Protein AF-A0A673V2D2-F1 (afdb_monomer_lite)

Sequence (77 aa):
MPDEVNIDELLELEGEEERSRKIQGLLKSCKSPTEDFVQELLVKLRGLHKQPGLRQPSPSADSRLSPLQDPARTAPP

Radius of gyration: 26.57 Å; chains: 1; bounding box: 28×56×74 Å

Foldseek 3Di:
DQQDDDLQVLQPDPDLVVSLVVVCVSCVPPPDDCVVVSVVVSVVSVPDHDDPDPPPPPPPDDPPDDDDDDPDDDDDD

Structure (mmCIF, N/CA/C/O backbone):
data_AF-A0A673V2D2-F1
#
_entry.id   AF-A0A673V2D2-F1
#
loop_
_atom_site.group_PDB
_atom_site.id
_atom_site.type_symbol
_atom_site.label_atom_id
_atom_site.label_alt_id
_atom_site.label_comp_id
_atom_site.label_asym_id
_atom_site.label_entity_id
_atom_site.label_seq_id
_atom_site.pdbx_PDB_ins_code
_atom_site.Cartn_x
_atom_site.Cartn_y
_atom_site.Cartn_z
_atom_site.occupancy
_atom_site.B_iso_or_equiv
_atom_site.auth_seq_id
_atom_site.auth_comp_id
_atom_site.auth_asym_id
_atom_site.auth_atom_id
_atom_site.pdbx_PDB_model_num
ATOM 1 N N . MET A 1 1 ? -15.217 10.298 0.642 1.00 55.78 1 MET A N 1
ATOM 2 C CA . MET A 1 1 ? -14.467 9.353 -0.207 1.00 55.78 1 MET A CA 1
ATOM 3 C C . MET A 1 1 ? -13.685 8.464 0.737 1.00 55.78 1 MET A C 1
ATOM 5 O O . MET A 1 1 ? -13.243 9.003 1.747 1.00 55.78 1 MET A O 1
ATOM 9 N N . PRO A 1 2 ? -13.625 7.142 0.521 1.00 62.28 2 PRO A N 1
ATOM 10 C CA . PRO A 1 2 ? -12.713 6.305 1.292 1.00 62.28 2 PRO A CA 1
ATOM 11 C C . PRO A 1 2 ? -11.274 6.785 1.073 1.00 62.28 2 PRO A C 1
ATOM 13 O O . PRO A 1 2 ? -10.973 7.373 0.035 1.00 62.28 2 PRO A O 1
ATOM 16 N N . ASP A 1 3 ? -10.411 6.545 2.053 1.00 72.19 3 ASP A N 1
ATOM 17 C CA . ASP A 1 3 ? -8.985 6.809 1.913 1.00 72.19 3 ASP A CA 1
ATOM 18 C C . ASP A 1 3 ? -8.416 5.826 0.874 1.00 72.19 3 ASP A C 1
ATOM 20 O O . ASP A 1 3 ? -8.465 4.607 1.056 1.00 72.19 3 ASP A O 1
ATOM 24 N N . GLU A 1 4 ? -7.959 6.347 -0.263 1.00 82.25 4 GLU A N 1
ATOM 25 C CA . GLU A 1 4 ? -7.404 5.546 -1.356 1.00 82.25 4 GLU A CA 1
ATOM 26 C C . GLU A 1 4 ? -5.915 5.269 -1.113 1.00 82.25 4 GLU A C 1
ATOM 28 O O . GLU A 1 4 ? -5.155 6.144 -0.697 1.00 82.25 4 GLU A O 1
ATOM 33 N N . VAL A 1 5 ? -5.481 4.038 -1.390 1.00 86.62 5 VAL A N 1
ATOM 34 C CA . VAL A 1 5 ? -4.074 3.635 -1.275 1.00 86.62 5 VAL A CA 1
ATOM 35 C C . VAL A 1 5 ? -3.392 3.809 -2.629 1.00 86.62 5 VAL A C 1
ATOM 37 O O . VAL A 1 5 ? -3.761 3.149 -3.601 1.00 86.62 5 VAL A O 1
ATOM 40 N N . ASN A 1 6 ? -2.366 4.660 -2.695 1.00 89.25 6 ASN A N 1
ATOM 41 C CA . ASN A 1 6 ? -1.576 4.849 -3.909 1.00 89.25 6 ASN A CA 1
ATOM 42 C C . ASN A 1 6 ? -0.512 3.747 -4.053 1.00 89.25 6 ASN A C 1
ATOM 44 O O . ASN A 1 6 ? 0.479 3.721 -3.323 1.00 89.25 6 ASN A O 1
ATOM 48 N N . ILE A 1 7 ? -0.709 2.837 -5.010 1.00 92.06 7 ILE A N 1
ATOM 49 C CA . ILE A 1 7 ? 0.207 1.714 -5.251 1.00 92.06 7 ILE A CA 1
ATOM 50 C C . ILE A 1 7 ? 1.553 2.181 -5.811 1.00 92.06 7 ILE A C 1
ATOM 52 O O . ILE A 1 7 ? 2.581 1.646 -5.404 1.00 92.06 7 ILE A O 1
ATOM 56 N N . ASP A 1 8 ? 1.574 3.191 -6.683 1.00 90.56 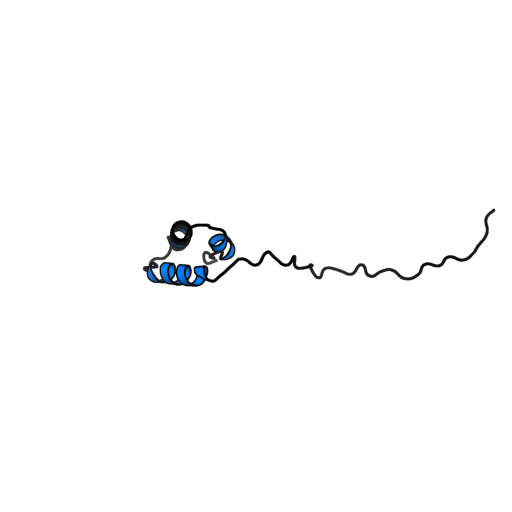8 ASP A N 1
ATOM 57 C CA . ASP A 1 8 ? 2.825 3.689 -7.268 1.00 90.56 8 ASP A CA 1
ATOM 58 C C . ASP A 1 8 ? 3.760 4.230 -6.183 1.00 90.56 8 ASP A C 1
ATOM 60 O O . ASP A 1 8 ? 4.952 3.935 -6.185 1.00 90.56 8 ASP A O 1
ATOM 64 N N . GLU A 1 9 ? 3.201 4.940 -5.202 1.00 90.50 9 GLU A N 1
ATOM 65 C CA . GLU A 1 9 ? 3.948 5.458 -4.055 1.00 90.50 9 GLU A CA 1
ATOM 66 C C . GLU A 1 9 ? 4.524 4.331 -3.186 1.00 90.50 9 GLU A C 1
ATOM 68 O O . GLU A 1 9 ? 5.644 4.445 -2.698 1.00 90.50 9 GLU A O 1
ATOM 73 N N . LEU A 1 10 ? 3.800 3.219 -3.011 1.00 93.62 10 LEU A N 1
ATOM 74 C CA . LEU A 1 10 ? 4.311 2.054 -2.279 1.00 93.62 10 LEU A CA 1
ATOM 75 C C . LEU A 1 10 ? 5.429 1.331 -3.043 1.00 93.62 10 LEU A C 1
ATOM 77 O O . LEU A 1 10 ? 6.347 0.801 -2.417 1.00 93.62 10 LEU A O 1
ATOM 81 N N . LEU A 1 11 ? 5.366 1.301 -4.376 1.00 92.75 11 LEU A N 1
ATOM 82 C CA . LEU A 1 11 ? 6.397 0.693 -5.223 1.00 92.75 11 LEU A CA 1
ATOM 83 C C . LEU A 1 11 ? 7.691 1.514 -5.268 1.00 92.75 11 LEU A C 1
ATOM 85 O O . LEU A 1 11 ? 8.756 0.936 -5.479 1.00 92.75 11 LEU A O 1
ATOM 89 N N . GLU A 1 12 ? 7.609 2.828 -5.048 1.00 91.12 12 GLU A N 1
ATOM 90 C CA . GLU A 1 12 ? 8.760 3.739 -4.988 1.00 91.12 12 GLU A CA 1
ATOM 91 C C . GLU A 1 12 ? 9.588 3.602 -3.699 1.00 91.12 12 GLU A C 1
ATOM 93 O O . GLU A 1 12 ? 10.755 3.984 -3.683 1.00 91.12 12 GLU A O 1
ATOM 98 N N . LEU A 1 13 ? 9.021 3.028 -2.634 1.00 92.00 13 LEU A N 1
ATOM 99 C CA . LEU A 1 13 ? 9.735 2.789 -1.375 1.00 92.00 13 LEU A CA 1
ATOM 100 C C . LEU A 1 13 ? 10.749 1.650 -1.536 1.00 92.00 13 LEU A C 1
ATOM 102 O O . LEU A 1 13 ? 10.404 0.581 -2.051 1.00 92.00 13 LEU A O 1
ATOM 106 N N . GLU A 1 14 ? 11.973 1.840 -1.041 1.00 86.06 14 GLU A N 1
ATOM 107 C CA . GLU A 1 14 ? 13.067 0.860 -1.164 1.00 86.06 14 GLU A CA 1
ATOM 108 C C . GLU A 1 14 ? 12.879 -0.359 -0.250 1.00 86.06 14 GLU A C 1
ATOM 110 O O . GLU A 1 14 ? 13.266 -1.474 -0.605 1.00 86.06 14 GLU A O 1
ATOM 115 N N . GLY A 1 15 ? 12.282 -0.162 0.929 1.00 89.81 15 GLY A N 1
ATOM 116 C CA . GLY A 1 15 ? 12.217 -1.175 1.980 1.00 89.81 15 GLY A CA 1
ATOM 117 C C . GLY A 1 15 ? 10.817 -1.726 2.229 1.00 89.81 15 GLY A C 1
ATOM 118 O O . GLY A 1 15 ? 9.845 -0.980 2.343 1.00 89.81 15 GLY A O 1
ATOM 119 N N . GLU A 1 16 ? 10.716 -3.040 2.436 1.00 91.19 16 GLU A N 1
ATOM 120 C CA . GLU A 1 16 ? 9.465 -3.676 2.867 1.00 91.19 16 GLU A CA 1
ATOM 121 C C . GLU A 1 16 ? 8.965 -3.135 4.215 1.00 91.19 16 GLU A C 1
ATOM 123 O O . GLU A 1 16 ? 7.768 -2.911 4.383 1.00 91.19 16 GLU A O 1
ATOM 128 N N . GLU A 1 17 ? 9.867 -2.856 5.159 1.00 92.62 17 GLU A N 1
ATOM 129 C CA . GLU A 1 17 ? 9.491 -2.254 6.442 1.00 92.62 17 GLU A CA 1
ATOM 130 C C . GLU A 1 17 ? 8.874 -0.862 6.273 1.00 92.62 17 GLU A C 1
ATOM 132 O O . GLU A 1 17 ? 7.924 -0.504 6.968 1.00 92.62 17 GLU A O 1
ATOM 137 N N . GLU A 1 18 ? 9.399 -0.065 5.343 1.00 94.44 18 GLU A N 1
ATOM 138 C CA . GLU A 1 18 ? 8.879 1.268 5.058 1.00 94.44 18 GLU A CA 1
ATOM 139 C C . GLU A 1 18 ? 7.500 1.192 4.399 1.00 94.44 18 GLU A C 1
ATOM 141 O O . GLU A 1 18 ? 6.572 1.879 4.833 1.00 94.44 18 GLU A O 1
ATOM 146 N N . ARG A 1 19 ? 7.337 0.280 3.431 1.00 94.62 19 ARG A N 1
ATOM 147 C CA . ARG A 1 19 ? 6.039 -0.048 2.822 1.00 94.62 19 ARG A CA 1
ATOM 148 C C . ARG A 1 19 ? 5.027 -0.471 3.883 1.00 94.62 19 ARG A C 1
ATOM 150 O O . ARG A 1 19 ? 3.921 0.058 3.907 1.00 94.62 19 ARG A O 1
ATOM 157 N N . SER A 1 20 ? 5.422 -1.357 4.797 1.00 93.69 20 SER A N 1
ATOM 158 C CA . SER A 1 20 ? 4.576 -1.836 5.894 1.00 93.69 20 SER A CA 1
ATOM 159 C C . SER A 1 20 ? 4.101 -0.690 6.789 1.00 93.69 20 SER A C 1
ATOM 161 O O . SER A 1 20 ? 2.901 -0.534 7.015 1.00 93.69 20 SER A O 1
ATOM 163 N N . ARG A 1 21 ? 5.020 0.184 7.228 1.00 93.62 21 ARG A N 1
ATOM 164 C CA . ARG A 1 21 ? 4.680 1.363 8.042 1.00 93.62 21 ARG A CA 1
ATOM 165 C C . ARG A 1 21 ? 3.728 2.312 7.316 1.00 93.62 21 ARG A C 1
ATOM 167 O O . ARG A 1 21 ? 2.795 2.823 7.933 1.00 93.62 21 ARG A O 1
ATOM 174 N N . LYS A 1 22 ? 3.940 2.539 6.017 1.00 93.19 22 LYS A N 1
ATOM 175 C CA . LYS A 1 22 ? 3.076 3.399 5.199 1.00 93.19 22 LYS A CA 1
ATOM 176 C C . LYS A 1 22 ? 1.663 2.824 5.084 1.00 93.19 22 LYS A C 1
ATOM 178 O O . LYS A 1 22 ? 0.700 3.540 5.340 1.00 93.19 22 LYS A O 1
ATOM 183 N N . ILE A 1 23 ? 1.544 1.528 4.788 1.00 92.94 23 ILE A N 1
ATOM 184 C CA . ILE A 1 23 ? 0.258 0.821 4.702 1.00 92.94 23 ILE A CA 1
ATOM 185 C C . ILE A 1 23 ? -0.470 0.861 6.053 1.00 92.94 23 ILE A C 1
ATOM 187 O O . ILE A 1 23 ? -1.640 1.225 6.098 1.00 92.94 23 ILE A O 1
ATOM 191 N N . GLN A 1 24 ? 0.214 0.577 7.166 1.00 91.56 24 GLN A N 1
ATOM 192 C CA . GLN A 1 24 ? -0.395 0.679 8.499 1.00 91.56 24 GLN A CA 1
ATOM 193 C C . GLN A 1 24 ? -0.855 2.105 8.832 1.00 91.56 24 GLN A C 1
ATOM 195 O O . GLN A 1 24 ? -1.903 2.289 9.447 1.00 91.56 24 GLN A O 1
ATOM 200 N N . GLY A 1 25 ? -0.106 3.126 8.403 1.00 91.19 25 GLY A N 1
ATOM 201 C CA . GLY A 1 25 ? -0.502 4.526 8.556 1.00 91.19 25 GLY A CA 1
ATOM 202 C C . GLY A 1 25 ? -1.795 4.862 7.808 1.00 91.19 25 GLY A C 1
ATOM 203 O O . GLY A 1 25 ? -2.660 5.532 8.369 1.00 91.19 25 GLY A O 1
ATOM 204 N N . LEU A 1 26 ? -1.947 4.352 6.581 1.00 90.81 26 LEU A N 1
ATOM 205 C CA . LEU A 1 26 ? -3.158 4.517 5.764 1.00 90.81 26 LEU A CA 1
ATOM 206 C C . LEU A 1 26 ? -4.361 3.782 6.368 1.00 90.81 26 LEU A C 1
ATOM 208 O O . LEU A 1 26 ? -5.479 4.284 6.348 1.00 90.81 26 LEU A O 1
ATOM 212 N N . LEU A 1 27 ? -4.124 2.614 6.962 1.00 90.25 27 LEU A N 1
ATOM 213 C CA . LEU A 1 27 ? -5.161 1.784 7.572 1.00 90.25 27 LEU A CA 1
ATOM 214 C C . LEU A 1 27 ? -5.440 2.128 9.042 1.00 90.25 27 LEU A C 1
ATOM 216 O O . LEU A 1 27 ? -6.253 1.471 9.684 1.00 90.25 27 LEU A O 1
ATOM 220 N N . LYS A 1 28 ? -4.818 3.174 9.597 1.00 87.56 28 LYS A N 1
ATOM 221 C CA . LYS A 1 28 ? -4.956 3.548 11.016 1.00 87.56 28 LYS A CA 1
ATOM 222 C C . LYS A 1 28 ? -6.404 3.830 11.439 1.00 87.56 28 LYS A C 1
ATOM 224 O O . LYS A 1 28 ? -6.755 3.654 12.603 1.00 87.56 28 LYS A O 1
ATOM 229 N N . SER A 1 29 ? -7.238 4.286 10.506 1.00 86.25 29 SER A N 1
ATOM 230 C CA . SER A 1 29 ? -8.660 4.570 10.734 1.00 86.25 29 SER A CA 1
ATOM 231 C C . SER A 1 29 ? -9.543 3.313 10.705 1.00 86.25 29 SER A C 1
ATOM 233 O O . SER A 1 29 ? -10.721 3.377 11.070 1.00 86.25 29 SER A O 1
ATOM 235 N N . CYS A 1 30 ? -9.006 2.167 10.274 1.00 88.50 30 CYS A N 1
ATOM 236 C CA . CYS A 1 30 ? -9.728 0.903 10.246 1.00 88.50 30 CYS A CA 1
ATOM 237 C C . CYS A 1 30 ? -9.956 0.387 11.673 1.00 88.50 30 CYS A C 1
ATOM 239 O O . CYS A 1 30 ? -9.059 0.376 12.510 1.00 88.50 30 CYS A O 1
ATOM 241 N N . 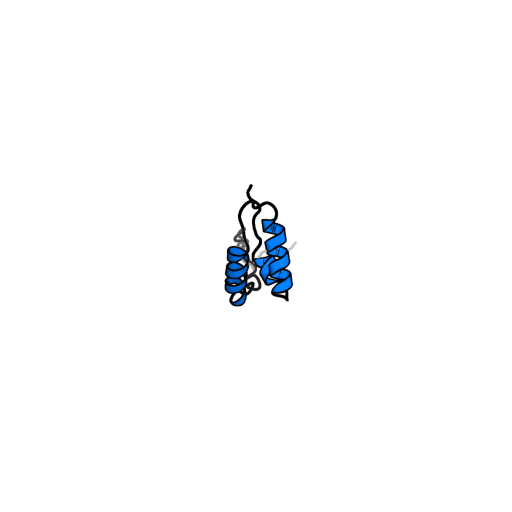LYS A 1 31 ? -11.186 -0.056 11.954 1.00 84.62 31 LYS A N 1
ATOM 242 C CA . LYS A 1 31 ? -11.572 -0.615 13.264 1.00 84.62 31 LYS A CA 1
ATOM 243 C C . LYS A 1 31 ? -11.374 -2.131 13.362 1.00 84.62 31 LYS A C 1
ATOM 245 O O . LYS A 1 31 ? -11.565 -2.699 14.432 1.00 84.62 31 LYS A O 1
ATOM 250 N N . SER A 1 32 ? -11.060 -2.781 12.246 1.00 87.62 32 SER A N 1
ATOM 251 C CA . SER A 1 32 ? -10.753 -4.207 12.152 1.00 87.62 32 SER A CA 1
ATOM 252 C C . SER A 1 32 ? -9.239 -4.430 12.177 1.00 87.62 32 SER A C 1
ATOM 254 O O . SER A 1 32 ? -8.505 -3.528 11.771 1.00 87.62 32 SER A O 1
ATOM 256 N N . PRO A 1 33 ? -8.765 -5.619 12.589 1.00 90.38 33 PRO A N 1
ATOM 257 C CA . PRO A 1 33 ? -7.372 -6.000 12.378 1.00 90.38 33 PRO A CA 1
ATOM 258 C C . PRO A 1 33 ? -7.033 -5.930 10.885 1.00 90.38 33 PRO A C 1
ATOM 260 O O . PRO A 1 33 ? -7.874 -6.231 10.032 1.00 90.38 33 PRO A O 1
ATOM 263 N N . THR A 1 34 ? -5.819 -5.490 10.573 1.00 93.38 34 THR A N 1
ATOM 264 C CA . THR A 1 34 ? -5.360 -5.275 9.188 1.00 93.38 34 THR A CA 1
ATOM 265 C C . THR A 1 34 ? -4.039 -5.966 8.888 1.00 93.38 34 THR A C 1
ATOM 267 O O . THR A 1 34 ? -3.581 -5.924 7.753 1.00 93.38 34 THR A O 1
ATOM 270 N N . GLU A 1 35 ? -3.453 -6.647 9.868 1.00 92.69 35 GLU A N 1
ATOM 271 C CA . GLU A 1 35 ? -2.156 -7.314 9.802 1.00 92.69 35 GLU A CA 1
ATOM 272 C C . GLU A 1 35 ? -2.079 -8.294 8.625 1.00 92.69 35 GLU A C 1
ATOM 274 O O . GLU A 1 35 ? -1.150 -8.208 7.821 1.00 92.69 35 GLU A O 1
ATOM 279 N N . ASP A 1 36 ? -3.095 -9.146 8.461 1.00 94.19 36 ASP A N 1
ATOM 280 C CA . ASP A 1 36 ? -3.169 -10.105 7.351 1.00 94.19 36 ASP A CA 1
ATOM 281 C C . ASP A 1 36 ? -3.246 -9.394 5.994 1.00 94.19 36 ASP A C 1
ATOM 283 O O . ASP A 1 36 ? -2.559 -9.770 5.043 1.00 94.19 36 ASP A O 1
ATOM 287 N N . PHE A 1 37 ? -4.030 -8.314 5.912 1.00 92.38 37 PHE A N 1
ATOM 288 C CA . PHE A 1 37 ? -4.148 -7.506 4.700 1.00 92.38 37 PHE A CA 1
ATOM 289 C C . PHE A 1 37 ? -2.824 -6.816 4.352 1.00 92.38 37 PHE A C 1
ATOM 291 O O . PHE A 1 37 ? -2.413 -6.823 3.191 1.00 92.38 37 PHE A O 1
ATOM 298 N N . VAL A 1 38 ? -2.133 -6.247 5.346 1.00 93.56 38 VAL A N 1
ATOM 299 C CA . VAL A 1 38 ?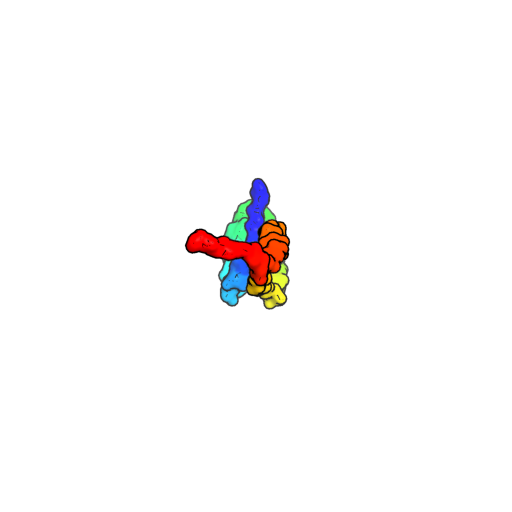 -0.813 -5.632 5.156 1.00 93.56 38 VAL A CA 1
ATOM 300 C C . VAL A 1 38 ? 0.174 -6.678 4.647 1.00 93.56 38 VAL A C 1
ATOM 302 O O . VAL A 1 38 ? 0.873 -6.428 3.666 1.00 93.56 38 VAL A O 1
ATOM 305 N N . GLN A 1 39 ? 0.203 -7.862 5.259 1.00 95.12 39 GLN A N 1
ATOM 306 C CA . GLN A 1 39 ? 1.103 -8.940 4.862 1.00 95.12 39 GLN A CA 1
ATOM 307 C C . GLN A 1 39 ? 0.834 -9.403 3.424 1.00 95.12 39 GLN A C 1
ATOM 309 O O . GLN A 1 39 ? 1.771 -9.530 2.633 1.00 95.12 39 GLN A O 1
ATOM 314 N N . GLU A 1 40 ? -0.434 -9.614 3.063 1.00 95.44 40 GLU A N 1
ATOM 315 C CA . GLU A 1 40 ? -0.830 -10.034 1.718 1.00 95.44 40 GLU A CA 1
ATOM 316 C C . GLU A 1 40 ? -0.499 -8.963 0.668 1.00 95.44 40 GLU A C 1
ATOM 318 O O . GLU A 1 40 ? 0.009 -9.277 -0.413 1.00 95.44 40 GLU A O 1
ATOM 323 N N . LEU A 1 41 ? -0.734 -7.688 0.989 1.00 94.56 41 LEU A N 1
ATOM 324 C CA . LEU A 1 41 ? -0.411 -6.576 0.104 1.00 94.56 41 LEU A CA 1
ATOM 325 C C . LEU A 1 41 ? 1.100 -6.479 -0.138 1.00 94.56 41 LEU A C 1
ATOM 327 O O . LEU A 1 41 ? 1.522 -6.353 -1.285 1.00 94.56 41 LEU A O 1
ATOM 331 N N . LEU A 1 42 ? 1.925 -6.610 0.903 1.00 94.31 42 LEU A N 1
ATOM 332 C CA . LEU A 1 42 ? 3.385 -6.617 0.762 1.00 94.31 42 LEU A CA 1
ATOM 333 C C . LEU A 1 42 ? 3.866 -7.749 -0.150 1.00 94.31 42 LEU A C 1
ATOM 335 O O . LEU A 1 42 ? 4.684 -7.509 -1.037 1.00 94.31 42 LEU A O 1
ATOM 339 N N . VAL A 1 43 ? 3.314 -8.957 0.005 1.00 94.69 43 VAL A N 1
ATOM 340 C CA . VAL A 1 43 ? 3.635 -10.097 -0.869 1.00 94.69 43 VAL A CA 1
ATOM 341 C C . VAL A 1 43 ? 3.282 -9.788 -2.325 1.00 94.69 43 VAL A C 1
ATOM 343 O O . VAL A 1 43 ? 4.100 -10.032 -3.213 1.00 94.69 43 VAL A O 1
ATOM 346 N N . LYS A 1 44 ? 2.109 -9.196 -2.581 1.00 93.31 44 LYS A N 1
ATOM 347 C CA . LYS A 1 44 ? 1.693 -8.789 -3.934 1.00 93.31 44 LYS A CA 1
ATOM 348 C C . LYS A 1 44 ? 2.608 -7.712 -4.527 1.00 93.31 44 LYS A C 1
ATOM 350 O O . LYS A 1 44 ? 2.902 -7.764 -5.718 1.00 93.31 44 LYS A O 1
ATOM 355 N N . LEU A 1 45 ? 3.106 -6.778 -3.715 1.00 93.00 45 LEU A N 1
ATOM 356 C CA . LEU A 1 45 ? 3.995 -5.699 -4.163 1.00 93.00 45 LEU A CA 1
ATOM 357 C C . LEU A 1 45 ? 5.406 -6.176 -4.539 1.00 93.00 45 LEU A C 1
ATOM 359 O O . LEU A 1 45 ? 6.058 -5.521 -5.346 1.00 93.00 45 LEU A O 1
ATOM 363 N N . ARG A 1 46 ? 5.893 -7.306 -4.007 1.00 89.38 46 ARG A N 1
ATOM 364 C CA . ARG A 1 46 ? 7.245 -7.823 -4.317 1.00 89.38 46 ARG A CA 1
ATOM 365 C C . ARG A 1 46 ? 7.460 -8.136 -5.802 1.00 89.38 46 ARG A C 1
ATOM 367 O O . ARG A 1 46 ? 8.588 -8.057 -6.275 1.00 89.38 46 ARG A O 1
ATOM 374 N N . GLY A 1 47 ? 6.403 -8.507 -6.524 1.00 84.75 47 GLY A N 1
ATOM 375 C CA . GLY A 1 47 ? 6.459 -8.821 -7.958 1.00 84.75 47 GLY A CA 1
ATOM 376 C C . GLY A 1 47 ? 6.061 -7.664 -8.874 1.00 84.75 47 GLY A C 1
ATOM 377 O O . GLY A 1 47 ? 6.115 -7.807 -10.094 1.00 84.75 47 GLY A O 1
ATOM 378 N N . LEU A 1 48 ? 5.637 -6.536 -8.305 1.00 89.69 48 LEU A N 1
ATOM 379 C CA . LEU A 1 48 ? 5.167 -5.380 -9.054 1.00 89.69 48 LEU A CA 1
ATOM 380 C C . LEU A 1 48 ? 6.298 -4.363 -9.201 1.00 89.69 48 LEU A C 1
ATOM 382 O O . LEU A 1 48 ? 7.052 -4.098 -8.269 1.00 89.69 48 LEU A O 1
ATOM 386 N N . HIS A 1 49 ? 6.402 -3.775 -10.387 1.00 83.62 49 HIS A N 1
ATOM 387 C CA . HIS A 1 49 ? 7.267 -2.633 -10.641 1.00 83.62 49 HIS A CA 1
ATOM 388 C C . HIS A 1 49 ? 6.445 -1.523 -11.275 1.00 83.62 49 HIS A C 1
ATOM 390 O O . HIS A 1 49 ? 5.549 -1.774 -12.086 1.00 83.62 49 HIS A O 1
ATOM 396 N N . LYS A 1 50 ? 6.766 -0.281 -10.924 1.00 82.94 50 LYS A N 1
ATOM 397 C CA . LYS A 1 50 ? 6.185 0.872 -11.591 1.00 82.94 50 LYS A CA 1
ATOM 398 C C . LYS A 1 50 ? 6.702 0.894 -13.027 1.00 82.94 50 LYS A C 1
ATOM 400 O O . LYS A 1 50 ? 7.910 0.948 -13.256 1.00 82.94 50 LYS A O 1
ATOM 405 N N . GLN A 1 51 ? 5.798 0.824 -13.999 1.00 78.06 51 GLN A N 1
ATOM 406 C CA . GLN A 1 51 ? 6.176 1.028 -15.392 1.00 78.06 51 GLN A CA 1
ATOM 407 C C . GLN A 1 51 ? 6.673 2.476 -15.524 1.00 78.06 51 GLN A C 1
ATOM 409 O O . GLN A 1 51 ? 5.936 3.393 -15.145 1.00 78.06 51 GLN A O 1
ATOM 414 N N . PRO A 1 52 ? 7.903 2.720 -16.017 1.00 68.94 52 PRO A N 1
ATOM 415 C CA . PRO A 1 52 ? 8.330 4.071 -16.344 1.00 68.94 52 PRO A CA 1
ATOM 416 C C . PRO A 1 52 ? 7.345 4.568 -17.391 1.00 68.94 52 PRO A C 1
ATOM 418 O O . PRO A 1 52 ? 7.269 3.999 -18.479 1.00 68.94 52 PRO A O 1
ATOM 421 N N . GLY A 1 53 ? 6.503 5.528 -16.996 1.00 66.12 53 GLY A N 1
ATOM 422 C CA . GLY A 1 53 ? 5.304 5.868 -17.742 1.00 66.12 53 GLY A CA 1
ATOM 423 C C . GLY A 1 53 ? 5.629 6.009 -19.220 1.00 66.12 53 GLY A C 1
ATOM 424 O O . GLY A 1 53 ? 6.416 6.878 -19.602 1.00 66.12 53 GLY A O 1
ATOM 425 N N . LEU A 1 54 ? 5.019 5.167 -20.060 1.00 59.62 54 LEU A N 1
ATOM 426 C CA . LEU A 1 54 ? 4.771 5.567 -21.435 1.00 59.62 54 LEU A CA 1
ATOM 427 C C . LEU A 1 54 ? 4.085 6.915 -21.282 1.00 59.62 54 LEU A C 1
ATOM 429 O O . LEU A 1 54 ? 2.974 6.963 -20.751 1.00 59.62 54 LEU A O 1
ATOM 433 N N . ARG A 1 55 ? 4.785 8.004 -21.631 1.00 56.03 55 ARG A N 1
ATOM 434 C CA . ARG A 1 55 ? 4.162 9.311 -21.811 1.00 56.03 55 ARG A CA 1
ATOM 435 C C . ARG A 1 55 ? 2.945 9.013 -22.656 1.00 56.03 55 ARG A C 1
ATOM 437 O O . ARG A 1 55 ? 3.118 8.703 -23.828 1.00 56.03 55 ARG A O 1
ATOM 444 N N . GLN A 1 56 ? 1.762 8.996 -22.050 1.00 53.84 56 GLN A N 1
ATOM 445 C CA . GLN A 1 56 ? 0.525 8.882 -22.792 1.00 53.84 56 GLN A CA 1
ATOM 446 C C . GLN A 1 56 ? 0.600 10.082 -23.730 1.00 53.84 56 GLN A C 1
ATOM 448 O O . GLN A 1 56 ? 0.625 11.212 -23.227 1.00 53.84 56 GLN A O 1
ATOM 453 N N . PRO A 1 57 ? 0.779 9.900 -25.053 1.00 51.22 5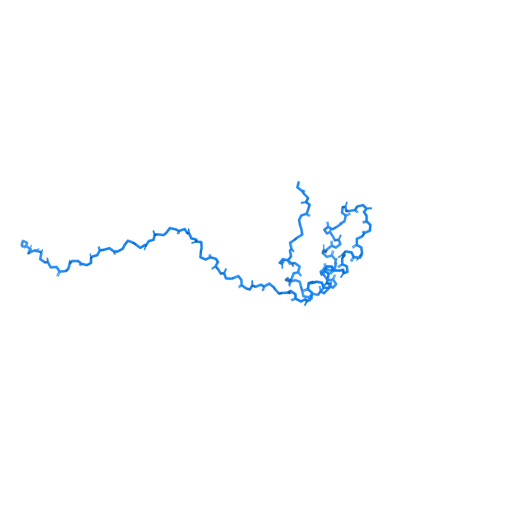7 PRO A N 1
ATOM 454 C CA . PRO A 1 57 ? 0.581 11.024 -25.929 1.00 51.22 57 PRO A CA 1
ATOM 455 C C . PRO A 1 57 ? -0.904 11.304 -25.768 1.00 51.22 57 PRO A C 1
ATOM 457 O O . PRO A 1 57 ? -1.730 10.511 -26.216 1.00 51.22 57 PRO A O 1
ATOM 460 N N . SER A 1 58 ? -1.241 12.351 -25.013 1.00 50.97 58 SER A N 1
ATOM 461 C CA . SER A 1 58 ? -2.612 12.826 -24.933 1.00 50.97 58 SER A CA 1
ATOM 462 C C . SER A 1 58 ? -3.131 12.861 -26.369 1.00 50.97 58 SER A C 1
ATOM 464 O O . SER A 1 58 ? -2.493 13.513 -27.203 1.00 50.97 58 SER A O 1
ATOM 466 N N . PRO A 1 59 ? -4.222 12.156 -26.711 1.00 58.44 59 PRO A N 1
ATOM 467 C CA . PRO A 1 59 ? -4.833 12.275 -28.022 1.00 58.44 59 PRO A CA 1
ATOM 468 C C . PRO A 1 59 ? -5.600 13.598 -28.046 1.00 58.44 59 PRO A C 1
ATOM 470 O O . PRO A 1 59 ? -6.820 13.636 -28.142 1.00 58.44 59 PRO A O 1
ATOM 473 N N . SER A 1 60 ? -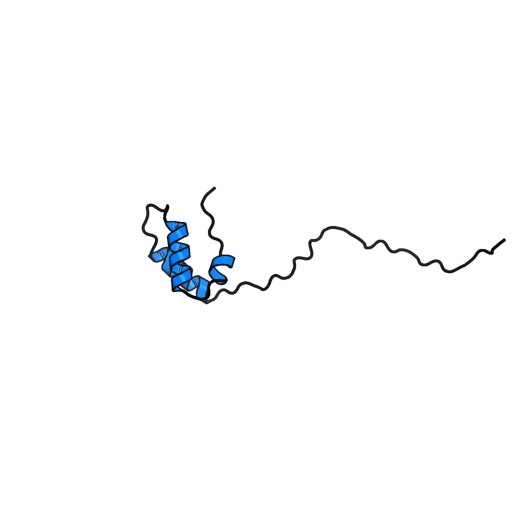4.872 14.699 -27.897 1.00 55.75 60 SER A N 1
ATOM 474 C CA . SER A 1 60 ? -5.393 16.043 -28.030 1.00 55.75 60 SER A CA 1
ATOM 475 C C . SER A 1 60 ? -4.790 16.626 -29.290 1.00 55.75 60 SER A C 1
ATOM 477 O O . SER A 1 60 ? -3.671 17.127 -29.296 1.00 55.75 60 SER A O 1
ATOM 479 N N . ALA A 1 61 ? -5.612 16.525 -30.329 1.00 53.25 61 ALA A N 1
ATOM 480 C CA . ALA A 1 61 ? -5.704 17.453 -31.437 1.00 53.25 61 ALA A CA 1
ATOM 481 C C . ALA A 1 61 ? -4.479 17.538 -32.358 1.00 53.25 61 ALA A C 1
ATOM 483 O O . ALA A 1 61 ? -3.534 18.292 -32.156 1.00 53.25 61 ALA A O 1
ATOM 484 N N . ASP A 1 62 ? -4.578 16.791 -33.454 1.00 55.78 62 ASP A N 1
ATOM 485 C CA . ASP A 1 62 ? -4.751 17.437 -34.754 1.00 55.78 62 ASP A CA 1
ATOM 486 C C . ASP A 1 62 ? -3.909 18.711 -34.973 1.00 55.78 62 ASP A C 1
ATOM 488 O O . ASP A 1 62 ? -4.341 19.848 -34.814 1.00 55.78 62 ASP A O 1
ATOM 492 N N . SER A 1 63 ? -2.654 18.513 -35.354 1.00 55.00 63 SER A N 1
ATOM 493 C CA . SER A 1 63 ? -1.936 19.472 -36.197 1.00 55.00 63 SER A CA 1
ATOM 494 C C . SER A 1 63 ? -1.326 18.716 -37.368 1.00 55.00 63 SER A C 1
ATOM 496 O O . SER A 1 63 ? -0.143 18.810 -37.673 1.00 55.00 63 SER A O 1
ATOM 498 N N . ARG A 1 64 ? -2.168 17.917 -38.033 1.00 56.53 64 ARG A N 1
ATOM 499 C CA . ARG A 1 64 ? -1.953 17.501 -39.420 1.00 56.53 64 ARG A CA 1
ATOM 500 C C . ARG A 1 64 ? -2.693 18.474 -40.333 1.00 56.53 64 ARG A C 1
ATOM 502 O O . ARG A 1 64 ? -3.558 18.076 -41.099 1.00 56.53 64 ARG A O 1
ATOM 509 N N . LEU A 1 65 ? -2.332 19.752 -40.275 1.00 53.69 65 LEU A N 1
ATOM 510 C CA . LEU A 1 65 ? -2.662 20.691 -41.342 1.00 53.69 65 LEU A CA 1
ATOM 511 C C . LEU A 1 65 ? -1.363 21.125 -42.008 1.00 53.69 65 LEU A C 1
ATOM 513 O O . LEU A 1 65 ? -0.762 22.147 -41.701 1.00 53.69 65 LEU A O 1
ATOM 517 N N . SER A 1 66 ? -0.920 20.301 -42.946 1.00 51.56 66 SER A N 1
ATOM 518 C CA . SER A 1 66 ? -0.143 20.791 -44.073 1.00 51.56 66 SER A CA 1
ATOM 519 C C . SER A 1 66 ? -0.825 20.292 -45.335 1.00 51.56 66 SER A C 1
ATOM 521 O O . SER A 1 66 ? -0.797 19.091 -45.605 1.00 51.56 66 SER A O 1
ATOM 523 N N . PRO A 1 67 ? -1.415 21.199 -46.120 1.00 54.22 67 PRO A N 1
ATOM 524 C CA . PRO A 1 67 ? -1.485 20.994 -47.546 1.00 54.22 67 PRO A CA 1
ATOM 525 C C . PRO A 1 67 ? -0.763 22.125 -48.286 1.00 54.22 67 PRO A C 1
ATOM 527 O O . PRO A 1 67 ? -1.043 23.302 -48.096 1.00 54.22 67 PRO A O 1
ATOM 530 N N . LEU A 1 68 ? 0.114 21.678 -49.182 1.00 51.22 68 LEU A N 1
ATOM 531 C CA . LEU A 1 68 ? 0.703 22.376 -50.322 1.00 51.22 68 LEU A CA 1
ATOM 532 C C . LEU A 1 68 ? 1.746 23.471 -50.059 1.00 51.22 68 LEU A C 1
ATOM 534 O O . LEU A 1 68 ? 1.463 24.640 -49.824 1.00 51.22 68 LEU A O 1
ATOM 538 N N . GLN A 1 69 ? 2.991 23.064 -50.301 1.00 55.78 69 GLN A N 1
ATOM 539 C CA . GLN A 1 69 ? 3.933 23.888 -51.044 1.00 55.78 69 GLN A CA 1
ATOM 540 C C . GLN A 1 69 ? 3.322 24.182 -52.425 1.00 55.78 69 GLN A C 1
ATOM 542 O O . GLN A 1 69 ? 3.029 23.242 -53.162 1.00 55.78 69 GLN A O 1
ATOM 547 N N . ASP A 1 70 ? 3.169 25.453 -52.784 1.00 49.53 70 ASP A N 1
ATOM 548 C CA . ASP A 1 70 ? 3.101 25.874 -54.184 1.00 49.53 70 ASP A CA 1
ATOM 549 C C . ASP A 1 70 ? 4.305 26.787 -54.455 1.00 49.53 70 ASP A C 1
ATOM 551 O O . ASP A 1 70 ? 4.310 27.950 -54.040 1.00 49.53 70 ASP A O 1
ATOM 555 N N . PRO A 1 71 ? 5.391 26.266 -55.052 1.00 54.47 71 PRO A N 1
ATOM 556 C CA . PRO A 1 71 ? 6.505 27.079 -55.485 1.00 54.47 71 PRO A CA 1
ATOM 557 C C . PRO A 1 71 ? 6.372 27.356 -56.988 1.00 54.47 71 PRO A C 1
ATOM 559 O O . PRO A 1 71 ? 7.177 26.850 -57.763 1.00 54.47 71 PRO A O 1
ATOM 562 N N . ALA A 1 72 ? 5.390 28.145 -57.445 1.00 52.41 72 ALA A N 1
ATOM 563 C CA . ALA A 1 72 ? 5.462 28.728 -58.790 1.00 52.41 72 ALA A CA 1
ATOM 564 C C . ALA A 1 72 ? 4.578 29.975 -59.026 1.00 52.41 72 ALA A C 1
ATOM 566 O O . ALA A 1 72 ? 3.362 29.886 -59.108 1.00 52.41 72 ALA A O 1
ATOM 567 N N . ARG A 1 73 ? 5.252 31.090 -59.375 1.00 52.47 73 ARG A N 1
ATOM 568 C CA . ARG A 1 73 ? 4.779 32.258 -60.168 1.00 52.47 73 ARG A CA 1
ATOM 569 C C . ARG A 1 73 ? 3.790 33.211 -59.465 1.00 52.47 73 ARG A C 1
ATOM 571 O O . ARG A 1 73 ? 2.631 32.896 -59.254 1.00 52.47 73 ARG A O 1
ATOM 578 N N . THR A 1 74 ? 4.143 34.481 -59.240 1.00 50.91 74 THR A N 1
ATOM 579 C CA . THR A 1 74 ? 4.171 35.514 -60.301 1.00 50.91 74 THR A CA 1
ATOM 580 C C . THR A 1 74 ? 4.959 36.772 -59.864 1.00 50.91 74 THR A C 1
ATOM 582 O O . THR A 1 74 ? 5.006 37.101 -58.687 1.00 50.91 74 THR A O 1
ATOM 585 N N . ALA A 1 75 ? 5.586 37.398 -60.867 1.00 46.66 75 ALA A N 1
ATOM 586 C CA . ALA A 1 75 ? 6.588 38.476 -60.978 1.00 46.66 75 ALA A CA 1
ATOM 587 C C . ALA A 1 75 ? 6.515 39.754 -60.082 1.00 46.66 75 ALA A C 1
ATOM 589 O O . ALA A 1 75 ? 5.455 40.056 -59.537 1.00 46.66 75 ALA A O 1
ATOM 590 N N . PRO A 1 76 ? 7.630 40.529 -59.984 1.00 53.19 76 PRO A N 1
ATOM 591 C CA . PRO A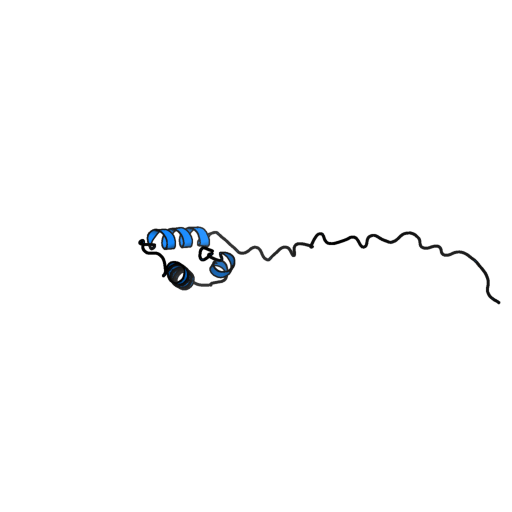 1 76 ? 7.767 41.737 -59.153 1.00 53.19 76 PRO A CA 1
ATOM 592 C C . PRO A 1 76 ? 7.370 43.040 -59.891 1.00 53.19 76 PRO A C 1
ATOM 594 O O . PRO A 1 76 ? 7.233 43.007 -61.118 1.00 53.19 76 PRO A O 1
ATOM 597 N N . PRO A 1 77 ? 7.223 44.179 -59.181 1.00 61.94 77 PRO A N 1
ATOM 598 C CA . PRO A 1 77 ? 7.273 45.519 -59.775 1.00 61.94 77 PRO A CA 1
ATOM 599 C C . PRO A 1 77 ? 8.706 46.015 -60.029 1.00 61.94 77 PRO A C 1
ATOM 601 O O . PRO A 1 77 ? 9.627 45.609 -59.280 1.00 61.94 77 PRO A O 1
#

Secondary structure (DSSP, 8-state):
------HHHHHH-S-HHHHHHHHHHHGGG-SS--HHHHHHHHHHHTT------------------------------

Organism: Suricata suricatta (NCBI:txid37032)

InterPro domains:
  IPR008025 CPI-17 [PF05361] (1-56)
  IPR008025 CPI-17 [PTHR16188] (1-59)
  IPR036658 CPI-17 superfamily [G3DSA:1.10.150.220] (1-50)
  IPR036658 CPI-17 superfamily [SSF81790] (1-50)

pLDDT: mean 77.49, std 17.44, range [46.66, 95.44]